Protein AF-A0A2I0J2J7-F1 (afdb_monomer_lite)

Radius of gyration: 26.0 Å; chains: 1; bounding box: 84×27×56 Å

Foldseek 3Di:
DVVVVVVVVVCVCCVPVVVVVVVVVVVVVVVVVVVVVVCVVPDVVVVVLQVVFPDRDDDDDPVQVCVQQVNVDPVQWPDADPFATKGWGNVPDPVPPDTDIDGDGDPPDPVSVVVVSVVVNVVRVDDDPPDD

Structure (mmCIF, N/CA/C/O backbone):
data_AF-A0A2I0J2J7-F1
#
_entry.id   AF-A0A2I0J2J7-F1
#
loop_
_atom_site.group_PDB
_atom_site.id
_atom_site.type_symbol
_atom_site.label_atom_id
_atom_site.label_alt_id
_atom_site.label_comp_id
_atom_site.label_asym_id
_atom_site.label_entity_id
_atom_site.label_seq_id
_atom_site.pdbx_PDB_ins_code
_atom_site.Cartn_x
_atom_site.Cartn_y
_atom_site.Cartn_z
_atom_site.occupancy
_atom_site.B_iso_or_equiv
_atom_site.auth_seq_id
_atom_site.auth_comp_id
_atom_site.auth_asym_id
_atom_site.auth_atom_id
_atom_site.pdbx_PDB_model_num
ATOM 1 N N . ASN A 1 1 ? 58.675 -9.394 -36.237 1.00 53.75 1 ASN A N 1
ATOM 2 C CA . ASN A 1 1 ? 58.170 -8.120 -35.677 1.00 53.75 1 ASN A CA 1
ATOM 3 C C . ASN A 1 1 ? 56.718 -7.842 -36.035 1.00 53.75 1 ASN A C 1
ATOM 5 O O . ASN A 1 1 ? 55.973 -7.565 -35.113 1.00 53.75 1 ASN A O 1
ATOM 9 N N . LEU A 1 2 ? 56.266 -8.104 -37.269 1.00 58.88 2 LEU A N 1
ATOM 10 C CA . LEU A 1 2 ? 54.855 -7.966 -37.684 1.00 58.88 2 LEU A CA 1
ATOM 11 C C . LEU A 1 2 ? 53.786 -8.711 -36.855 1.00 58.88 2 LEU A C 1
ATOM 13 O O . LEU A 1 2 ? 52.615 -8.481 -37.077 1.00 58.88 2 LEU A O 1
ATOM 17 N N . THR A 1 3 ? 54.121 -9.645 -35.961 1.00 65.31 3 THR A N 1
ATOM 18 C CA . THR A 1 3 ? 53.134 -10.385 -35.145 1.00 65.31 3 THR A CA 1
ATOM 19 C C . THR A 1 3 ? 53.029 -9.890 -33.703 1.00 65.31 3 THR A C 1
ATOM 21 O O . THR A 1 3 ? 52.068 -10.241 -33.019 1.00 65.31 3 THR A O 1
ATOM 24 N N . LYS A 1 4 ? 53.989 -9.089 -33.219 1.00 67.75 4 LYS A N 1
ATOM 25 C CA . LYS A 1 4 ? 53.948 -8.511 -31.863 1.00 67.75 4 LYS A CA 1
ATOM 26 C C . LYS A 1 4 ? 53.087 -7.247 -31.824 1.00 67.75 4 LYS A C 1
ATOM 28 O O . LYS A 1 4 ? 52.286 -7.100 -30.905 1.00 67.75 4 LYS A O 1
ATOM 33 N N . ASP A 1 5 ? 53.174 -6.416 -32.858 1.00 72.62 5 ASP A N 1
ATOM 34 C CA . ASP A 1 5 ? 52.482 -5.123 -32.917 1.00 72.62 5 ASP A CA 1
ATOM 35 C C . ASP A 1 5 ? 50.951 -5.296 -33.039 1.00 72.62 5 ASP A C 1
ATOM 37 O O . ASP A 1 5 ? 50.175 -4.600 -32.386 1.00 72.62 5 ASP A O 1
ATOM 41 N N . ASN A 1 6 ? 50.501 -6.332 -33.755 1.00 71.56 6 ASN A N 1
ATOM 42 C CA . ASN A 1 6 ? 49.078 -6.661 -33.939 1.00 71.56 6 ASN A CA 1
ATOM 43 C C . ASN A 1 6 ? 48.450 -7.172 -32.637 1.00 71.56 6 ASN A C 1
ATOM 45 O O . ASN A 1 6 ? 47.299 -6.871 -32.327 1.00 71.56 6 ASN A O 1
ATOM 49 N N . LYS A 1 7 ? 49.214 -7.955 -31.861 1.00 76.38 7 LYS A N 1
ATOM 50 C CA . LYS A 1 7 ? 48.772 -8.456 -30.554 1.00 76.38 7 LYS A CA 1
ATOM 51 C C . LYS A 1 7 ? 48.609 -7.311 -29.561 1.00 76.38 7 LYS A C 1
ATOM 53 O O . LYS A 1 7 ? 47.650 -7.320 -28.797 1.00 76.38 7 LYS A O 1
ATOM 58 N N . LEU A 1 8 ? 49.493 -6.312 -29.611 1.00 77.44 8 LEU A N 1
ATOM 59 C CA . LEU A 1 8 ? 49.404 -5.126 -28.763 1.00 77.44 8 LEU A CA 1
ATOM 60 C C . LEU A 1 8 ? 48.139 -4.304 -29.068 1.00 77.44 8 LEU A C 1
ATOM 62 O O . LEU A 1 8 ? 47.415 -3.927 -28.149 1.00 77.44 8 LEU A O 1
ATOM 66 N N . GLY A 1 9 ? 47.823 -4.105 -30.353 1.00 77.94 9 GLY A N 1
ATOM 67 C CA . GLY A 1 9 ? 46.599 -3.421 -30.784 1.00 77.94 9 GLY A CA 1
ATOM 68 C C . GLY A 1 9 ? 45.315 -4.130 -30.336 1.00 77.94 9 GLY A C 1
ATOM 69 O O . GLY A 1 9 ? 44.390 -3.481 -29.852 1.00 77.94 9 GLY A O 1
ATOM 70 N N . ILE A 1 10 ? 45.276 -5.465 -30.413 1.00 80.00 10 ILE A N 1
ATOM 71 C CA . ILE A 1 10 ? 44.129 -6.268 -29.954 1.00 80.00 10 ILE A CA 1
ATOM 72 C C . ILE A 1 10 ? 43.949 -6.169 -28.431 1.00 80.00 10 ILE A C 1
ATOM 74 O O . ILE A 1 10 ? 42.821 -6.041 -27.958 1.00 80.00 10 ILE A O 1
ATOM 78 N N . ILE A 1 11 ? 45.039 -6.184 -27.655 1.00 78.81 11 ILE A N 1
ATOM 79 C CA . ILE A 1 11 ? 44.981 -6.067 -26.188 1.00 78.81 11 ILE A CA 1
ATOM 80 C C . ILE A 1 11 ? 44.443 -4.692 -25.769 1.00 78.81 11 ILE A C 1
ATOM 82 O O . ILE A 1 11 ? 43.577 -4.617 -24.899 1.00 78.81 11 ILE A O 1
ATOM 86 N N . LEU A 1 12 ? 44.900 -3.613 -26.412 1.00 77.25 12 LEU A N 1
ATOM 87 C CA . LEU A 1 12 ? 44.416 -2.256 -26.132 1.00 77.25 12 LEU A CA 1
ATOM 88 C C . LEU A 1 12 ? 42.944 -2.077 -26.538 1.00 77.25 12 LEU A C 1
ATOM 90 O O . LEU A 1 12 ? 42.165 -1.488 -25.787 1.00 77.25 12 LEU A O 1
ATOM 94 N N . ALA A 1 13 ? 42.542 -2.637 -27.683 1.00 75.81 13 ALA A N 1
ATOM 95 C CA . ALA A 1 13 ? 41.162 -2.585 -28.157 1.00 75.81 13 ALA A CA 1
ATOM 96 C C . ALA A 1 13 ? 40.197 -3.349 -27.232 1.00 75.81 13 ALA A C 1
ATOM 98 O O . ALA A 1 13 ? 39.128 -2.838 -26.900 1.00 75.81 13 ALA A O 1
ATOM 99 N N . LEU A 1 14 ? 40.584 -4.541 -26.762 1.00 77.81 14 LEU A N 1
ATOM 100 C CA . LEU A 1 14 ? 39.790 -5.313 -25.801 1.00 77.81 14 LEU A CA 1
ATOM 101 C C . LEU A 1 14 ? 39.758 -4.645 -24.421 1.00 77.81 14 LEU A C 1
ATOM 103 O O . LEU A 1 14 ? 38.706 -4.621 -23.787 1.00 77.81 14 LEU A O 1
ATOM 107 N N . GLY A 1 15 ? 40.876 -4.064 -23.979 1.00 81.06 15 GLY A N 1
ATOM 108 C CA . GLY A 1 15 ? 40.999 -3.431 -22.666 1.00 81.06 15 GLY A CA 1
ATOM 109 C C . GLY A 1 15 ? 40.111 -2.200 -22.478 1.00 81.06 15 GLY A C 1
ATOM 110 O O . GLY A 1 15 ? 39.634 -1.976 -21.372 1.00 81.06 15 GLY A O 1
ATOM 111 N N . ILE A 1 16 ? 39.852 -1.429 -23.539 1.00 84.19 16 ILE A N 1
ATOM 112 C CA . ILE A 1 16 ? 39.023 -0.210 -23.475 1.00 84.19 16 ILE A CA 1
ATOM 113 C C . ILE A 1 16 ? 37.603 -0.472 -23.996 1.00 84.19 16 ILE A C 1
ATOM 115 O O . ILE A 1 16 ? 36.629 0.026 -23.428 1.00 84.19 16 ILE A O 1
ATOM 119 N N . GLY A 1 17 ? 37.464 -1.286 -25.046 1.00 84.44 17 GLY A N 1
ATOM 120 C CA . GLY A 1 17 ? 36.176 -1.548 -25.689 1.00 84.44 17 GLY A CA 1
ATOM 121 C C . GLY A 1 17 ? 35.186 -2.290 -24.789 1.00 84.44 17 GLY A C 1
ATOM 122 O O . GLY A 1 17 ? 34.020 -1.904 -24.714 1.00 84.44 17 GLY A O 1
ATOM 123 N N . LEU A 1 18 ? 35.645 -3.311 -24.057 1.00 87.12 18 LEU A N 1
ATOM 124 C CA . LEU A 1 18 ? 34.802 -4.078 -23.130 1.00 87.12 18 LEU A CA 1
ATOM 125 C C . LEU A 1 18 ? 34.241 -3.235 -21.971 1.00 87.12 18 LEU A C 1
ATOM 127 O O . LEU A 1 18 ? 33.021 -3.242 -21.789 1.00 87.12 18 LEU A O 1
ATOM 131 N N . PRO A 1 19 ? 35.052 -2.489 -21.194 1.00 88.31 19 PRO A N 1
ATOM 132 C CA . PRO A 1 19 ? 34.513 -1.684 -20.101 1.00 88.31 19 PRO A CA 1
ATOM 133 C C . PRO A 1 19 ? 33.610 -0.550 -20.597 1.00 88.31 19 PRO A C 1
ATOM 135 O O . PRO A 1 19 ? 32.575 -0.305 -19.980 1.00 88.31 19 PRO A O 1
ATOM 138 N N . ALA A 1 20 ? 33.924 0.091 -21.730 1.00 91.38 20 ALA A N 1
ATOM 139 C CA . ALA A 1 20 ? 33.051 1.114 -22.307 1.00 91.38 20 ALA A CA 1
ATOM 140 C C . ALA A 1 20 ? 31.673 0.540 -22.687 1.00 91.38 20 ALA A C 1
ATOM 142 O O . ALA A 1 20 ? 30.641 1.126 -22.352 1.00 91.38 20 ALA A O 1
ATOM 143 N N . ALA A 1 21 ? 31.642 -0.642 -23.313 1.00 91.69 21 ALA A N 1
ATOM 144 C CA . ALA A 1 21 ? 30.395 -1.322 -23.655 1.00 91.69 21 ALA A CA 1
ATOM 145 C C . ALA A 1 21 ? 29.574 -1.697 -22.408 1.00 91.69 21 ALA A C 1
ATOM 147 O O . ALA A 1 21 ? 28.360 -1.492 -22.388 1.00 91.69 21 ALA A O 1
ATOM 148 N N . LEU A 1 22 ? 30.220 -2.182 -21.341 1.00 94.25 22 LEU A N 1
ATOM 149 C CA . LEU A 1 22 ? 29.543 -2.517 -20.082 1.00 94.25 22 LEU A CA 1
ATOM 150 C C . LEU A 1 22 ? 28.939 -1.290 -19.393 1.00 94.25 22 LEU A C 1
ATOM 152 O O . LEU A 1 22 ? 27.829 -1.378 -18.869 1.00 94.25 22 LEU A O 1
ATOM 156 N N . VAL A 1 23 ? 29.621 -0.141 -19.422 1.00 96.19 23 VAL A N 1
ATOM 157 C CA . VAL A 1 23 ? 29.085 1.114 -18.870 1.00 96.19 23 VAL A CA 1
ATOM 158 C C . VAL A 1 23 ? 27.855 1.567 -19.653 1.00 96.19 23 VAL A C 1
ATOM 160 O O . VAL A 1 23 ? 26.837 1.893 -19.044 1.00 96.19 23 VAL A O 1
ATOM 163 N N . ILE A 1 24 ? 27.901 1.528 -20.988 1.00 95.69 24 ILE A N 1
ATOM 164 C CA . ILE A 1 24 ? 26.759 1.903 -21.836 1.00 95.69 24 ILE A CA 1
ATOM 165 C C . ILE A 1 24 ? 25.561 0.985 -21.570 1.00 95.69 24 ILE A C 1
ATOM 167 O O . ILE A 1 24 ? 24.445 1.470 -21.381 1.00 95.69 24 ILE A O 1
ATOM 171 N N . LEU A 1 25 ? 25.784 -0.330 -21.488 1.00 95.88 25 LEU A N 1
ATOM 172 C CA . LEU A 1 25 ? 24.731 -1.292 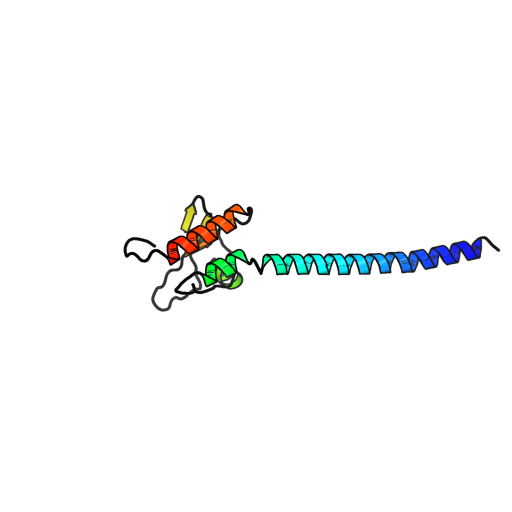-21.155 1.00 95.88 25 LEU A CA 1
ATOM 173 C C . LEU A 1 25 ? 24.185 -1.073 -19.742 1.00 95.88 25 LEU A C 1
ATOM 175 O O . LEU A 1 25 ? 22.973 -1.113 -19.546 1.00 95.88 25 LEU A O 1
ATOM 179 N N . GLY A 1 26 ? 25.049 -0.795 -18.765 1.00 95.12 26 GLY A N 1
ATOM 180 C CA . GLY A 1 26 ? 24.648 -0.493 -17.393 1.00 95.12 26 GLY A CA 1
ATOM 181 C C . GLY A 1 26 ? 23.759 0.748 -17.308 1.00 95.12 26 GLY A C 1
ATOM 182 O O . GLY A 1 26 ? 22.687 0.695 -16.706 1.00 95.12 26 GLY A O 1
ATOM 183 N N . VAL A 1 27 ? 24.156 1.842 -17.965 1.00 96.12 27 VAL A N 1
ATOM 184 C CA . VAL A 1 27 ? 23.381 3.092 -18.016 1.00 96.12 27 VAL A CA 1
ATOM 185 C C . VAL A 1 27 ? 22.073 2.898 -18.781 1.00 96.12 27 VAL A C 1
ATOM 187 O O . VAL A 1 27 ? 21.029 3.343 -18.309 1.00 96.12 27 VAL A O 1
ATOM 190 N N . GLY A 1 28 ? 22.092 2.186 -19.910 1.00 95.38 28 GLY A N 1
ATOM 191 C CA . GLY A 1 28 ? 20.887 1.857 -20.674 1.00 95.38 28 GLY A CA 1
ATOM 192 C C . GLY A 1 28 ? 19.896 1.021 -19.861 1.00 95.38 28 GLY A C 1
ATOM 193 O O . GLY A 1 28 ? 18.723 1.379 -19.750 1.00 95.38 28 GLY A O 1
ATOM 194 N N . CYS A 1 29 ? 20.370 -0.044 -19.210 1.00 94.69 29 CYS A N 1
ATOM 195 C CA . CYS A 1 29 ? 19.564 -0.866 -18.309 1.00 94.69 29 CYS A CA 1
ATOM 196 C C . CYS A 1 29 ? 19.016 -0.057 -17.130 1.00 94.69 29 CYS A C 1
ATOM 198 O O . CYS A 1 29 ? 17.845 -0.209 -16.782 1.00 94.69 29 CYS A O 1
ATOM 200 N N . TRP A 1 30 ? 19.823 0.824 -16.531 1.00 94.94 30 TRP A N 1
ATOM 201 C CA . TRP A 1 30 ? 19.376 1.687 -15.441 1.00 94.94 30 TRP A CA 1
ATOM 202 C C . TRP A 1 30 ? 18.315 2.689 -15.902 1.00 94.94 30 TRP A C 1
ATOM 204 O O . TRP A 1 30 ? 17.284 2.815 -15.243 1.00 94.94 30 TRP A O 1
ATOM 214 N N . GLY A 1 31 ? 18.508 3.324 -17.060 1.00 94.62 31 GLY A N 1
ATOM 215 C CA . GLY A 1 31 ? 17.547 4.238 -17.673 1.00 94.62 31 GLY A CA 1
ATOM 216 C C . GLY A 1 31 ? 16.219 3.552 -17.987 1.00 94.62 31 GLY A C 1
ATOM 217 O O . GLY A 1 31 ? 15.167 4.040 -17.581 1.00 94.62 31 GLY A O 1
ATOM 218 N N . VAL A 1 32 ? 16.250 2.368 -18.607 1.00 93.00 32 VAL A N 1
ATOM 219 C CA . VAL A 1 32 ? 15.042 1.566 -18.866 1.00 93.00 32 VAL A CA 1
ATOM 220 C C . VAL A 1 32 ? 14.384 1.129 -17.559 1.00 93.00 32 VAL A C 1
ATOM 222 O O . VAL A 1 32 ? 13.168 1.245 -17.422 1.00 93.00 32 VAL A O 1
ATOM 225 N N . ALA A 1 33 ? 15.146 0.664 -16.568 1.00 88.56 33 ALA A N 1
ATOM 226 C CA . ALA A 1 33 ? 14.597 0.281 -15.270 1.00 88.56 33 ALA A CA 1
ATOM 227 C C . ALA A 1 33 ? 13.947 1.475 -14.554 1.00 88.56 33 ALA A C 1
ATOM 229 O O . ALA A 1 33 ? 12.863 1.337 -13.987 1.00 88.56 33 ALA A O 1
ATOM 230 N N . MET A 1 34 ? 14.570 2.653 -14.608 1.00 87.38 34 MET A N 1
ATOM 231 C CA . MET A 1 34 ? 14.047 3.886 -14.027 1.00 87.38 34 MET A CA 1
ATOM 232 C C . MET A 1 34 ? 12.799 4.367 -14.771 1.00 87.38 34 MET A C 1
ATOM 234 O O . MET A 1 34 ? 11.814 4.725 -14.129 1.00 87.38 34 MET A O 1
ATOM 238 N N . HIS A 1 35 ? 12.787 4.288 -16.101 1.00 80.31 35 HIS A N 1
ATOM 239 C CA . HIS A 1 35 ? 11.621 4.620 -16.912 1.00 80.31 35 HIS A CA 1
ATOM 240 C C . HIS A 1 35 ? 10.457 3.661 -16.633 1.00 80.31 35 HIS A C 1
ATOM 242 O O . HIS A 1 35 ? 9.336 4.094 -16.384 1.00 80.31 35 HIS A O 1
ATOM 248 N N . ARG A 1 36 ? 10.715 2.347 -16.567 1.00 79.19 36 ARG A N 1
ATOM 249 C CA . ARG A 1 36 ? 9.701 1.345 -16.193 1.00 79.19 36 ARG A CA 1
ATOM 250 C C . ARG A 1 36 ? 9.152 1.583 -14.785 1.00 79.19 36 ARG A C 1
ATOM 252 O O . ARG A 1 36 ? 7.956 1.406 -14.569 1.00 79.19 36 ARG A O 1
ATOM 259 N N . ARG A 1 37 ? 9.995 2.019 -13.841 1.00 71.25 37 ARG A N 1
ATOM 260 C CA . ARG A 1 37 ? 9.564 2.412 -12.487 1.00 71.25 37 ARG A CA 1
ATOM 261 C C . ARG A 1 37 ? 8.664 3.650 -12.500 1.00 71.25 37 ARG A C 1
ATOM 263 O O . ARG A 1 37 ? 7.698 3.675 -11.747 1.00 71.25 37 ARG A O 1
ATOM 270 N N . GLN A 1 38 ? 8.947 4.638 -13.349 1.00 62.34 38 GLN A N 1
ATOM 271 C CA . GLN A 1 38 ? 8.125 5.849 -13.472 1.00 62.34 38 GLN A CA 1
ATOM 272 C C . GLN A 1 38 ? 6.778 5.579 -14.158 1.00 62.34 38 GLN A C 1
ATOM 274 O O . GLN A 1 38 ? 5.748 6.048 -13.683 1.00 62.34 38 GLN A O 1
ATOM 279 N N . VAL A 1 39 ? 6.749 4.769 -15.221 1.00 62.81 39 VAL A N 1
ATOM 280 C CA . VAL A 1 39 ? 5.499 4.401 -15.914 1.00 62.81 39 VAL A CA 1
ATOM 281 C C . VAL A 1 39 ? 4.562 3.601 -15.005 1.00 62.81 39 VAL A C 1
ATOM 283 O O . VAL A 1 39 ? 3.355 3.802 -15.042 1.00 62.81 39 VAL A O 1
ATOM 286 N N . ALA A 1 40 ? 5.097 2.748 -14.126 1.00 61.69 40 ALA A N 1
ATOM 287 C CA . ALA A 1 40 ? 4.279 2.034 -13.145 1.00 61.69 40 ALA A CA 1
ATOM 288 C C . ALA A 1 40 ? 3.609 2.959 -12.108 1.00 61.69 40 ALA A C 1
ATOM 290 O O . ALA A 1 40 ? 2.604 2.564 -11.518 1.00 61.69 40 ALA A O 1
ATOM 291 N N . ALA A 1 41 ? 4.159 4.157 -11.877 1.00 61.31 41 ALA A N 1
ATOM 292 C CA . ALA A 1 41 ? 3.603 5.148 -10.958 1.00 61.31 41 ALA A CA 1
ATOM 293 C C . ALA A 1 41 ? 2.545 6.052 -11.6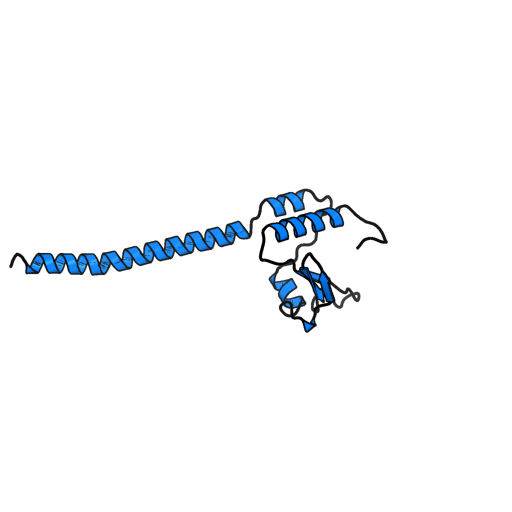21 1.00 61.31 41 ALA A C 1
ATOM 295 O O . ALA A 1 41 ? 1.637 6.516 -10.941 1.00 61.31 41 ALA A O 1
ATOM 296 N N . ASN A 1 42 ? 2.634 6.263 -12.937 1.00 61.94 42 ASN A N 1
ATOM 297 C CA . ASN A 1 42 ? 1.727 7.109 -13.717 1.00 61.94 42 ASN A CA 1
ATOM 298 C C . ASN A 1 42 ? 0.724 6.259 -14.512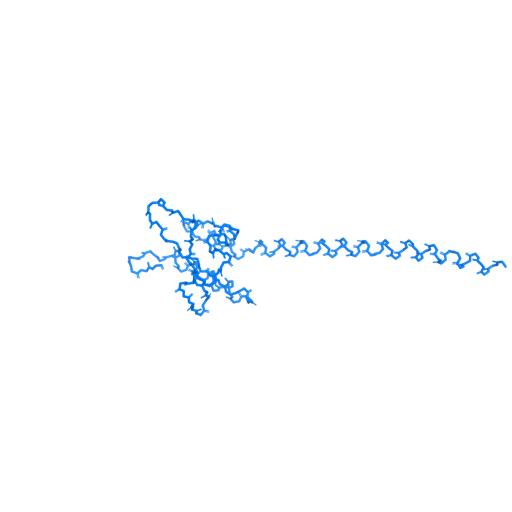 1.00 61.94 42 ASN A C 1
ATOM 300 O O . ASN A 1 42 ? 0.743 6.255 -15.741 1.00 61.94 42 ASN A O 1
ATOM 304 N N . ASP A 1 43 ? -0.130 5.507 -13.816 1.00 71.31 43 ASP A N 1
ATOM 305 C CA . ASP A 1 43 ? -1.168 4.697 -14.460 1.00 71.31 43 ASP A CA 1
ATOM 306 C C . ASP A 1 43 ? -2.342 5.598 -14.915 1.00 71.31 43 ASP A C 1
ATOM 308 O O . ASP A 1 43 ? -3.065 6.138 -14.067 1.00 71.31 43 ASP A O 1
ATOM 312 N N . PRO A 1 44 ? -2.553 5.799 -16.233 1.00 72.50 44 PRO A N 1
ATOM 313 C CA . PRO A 1 44 ? -3.571 6.717 -16.743 1.00 72.50 44 PRO A CA 1
ATOM 314 C C . PRO A 1 44 ? -4.997 6.291 -16.369 1.00 72.50 44 PRO A C 1
ATOM 316 O O . PRO A 1 44 ? -5.876 7.149 -16.283 1.00 72.50 44 PRO A O 1
ATOM 319 N N . ASN A 1 45 ? -5.227 5.002 -16.089 1.00 75.94 45 ASN A N 1
ATOM 320 C CA . ASN A 1 45 ? -6.534 4.499 -15.666 1.00 75.94 45 ASN A CA 1
ATOM 321 C C . ASN A 1 45 ? -6.909 4.999 -14.266 1.00 75.94 45 ASN A C 1
ATOM 323 O O . ASN A 1 45 ? -8.060 5.363 -14.033 1.00 75.94 45 ASN A O 1
ATOM 327 N N . ILE A 1 46 ? -5.936 5.086 -13.349 1.00 76.06 46 ILE A N 1
ATOM 328 C CA . ILE A 1 46 ? -6.174 5.618 -11.999 1.00 76.06 46 ILE A CA 1
ATOM 329 C C . ILE A 1 46 ? -6.461 7.117 -12.069 1.00 76.06 46 ILE A C 1
ATOM 331 O O . ILE A 1 46 ? -7.433 7.587 -11.483 1.00 76.06 46 ILE A O 1
ATOM 335 N N . LEU A 1 47 ? -5.675 7.864 -12.849 1.00 75.88 47 LEU A N 1
ATOM 336 C CA . LEU A 1 47 ? -5.899 9.298 -13.038 1.00 75.88 47 LEU A CA 1
ATOM 337 C C . LEU A 1 47 ? -7.256 9.592 -13.701 1.00 75.88 47 LEU A C 1
ATOM 339 O O . LEU A 1 47 ? -7.935 10.546 -13.323 1.00 75.88 47 LEU A O 1
ATOM 343 N N . GLY A 1 48 ? -7.658 8.777 -14.681 1.00 77.12 48 GLY A N 1
ATOM 344 C CA . GLY A 1 48 ? -8.967 8.870 -15.326 1.00 77.12 48 GLY A CA 1
ATOM 345 C C . GLY A 1 48 ? -10.119 8.604 -14.354 1.00 77.12 48 GLY A C 1
ATOM 346 O O . GLY A 1 48 ? -11.073 9.380 -14.318 1.00 77.12 48 GLY A O 1
ATOM 347 N N . ALA A 1 49 ? -10.002 7.564 -13.521 1.00 77.00 49 ALA A N 1
ATOM 348 C CA . ALA A 1 49 ? -10.996 7.250 -12.498 1.00 77.00 49 ALA A CA 1
ATOM 349 C C . ALA A 1 49 ? -11.139 8.390 -11.476 1.00 77.00 49 ALA A C 1
ATOM 351 O O . ALA A 1 49 ? -12.254 8.850 -11.237 1.00 77.00 49 ALA A O 1
ATOM 352 N N . LEU A 1 50 ? -10.024 8.921 -10.960 1.00 77.06 50 LEU A N 1
ATOM 353 C CA . LEU A 1 50 ? -10.029 10.026 -9.994 1.00 77.06 50 LEU A CA 1
ATOM 354 C C . LEU A 1 50 ? -10.674 11.302 -10.552 1.00 77.06 50 LEU A C 1
ATOM 356 O O . LEU A 1 50 ? -11.447 11.952 -9.855 1.00 77.06 50 LEU A O 1
ATOM 360 N N . LYS A 1 51 ? -10.420 11.639 -11.823 1.00 78.25 51 LYS A N 1
ATOM 361 C CA . LYS A 1 51 ? -11.041 12.799 -12.490 1.00 78.25 51 LYS A CA 1
ATOM 362 C C . LYS A 1 51 ? -12.541 12.637 -12.744 1.00 78.25 51 LYS A C 1
ATOM 364 O O . LYS A 1 51 ? -13.216 13.630 -12.995 1.00 78.25 51 LYS A O 1
ATOM 369 N N . SER A 1 52 ? -13.059 11.410 -12.718 1.00 78.06 52 SER A N 1
ATOM 370 C CA . SER A 1 52 ? -14.484 11.132 -12.934 1.00 78.06 52 SER A CA 1
ATOM 371 C C . SER A 1 52 ? -15.344 11.317 -11.678 1.00 78.06 52 SER A C 1
ATOM 373 O O . SER A 1 52 ? -16.571 11.227 -11.750 1.00 78.06 52 SER A O 1
ATOM 375 N N . PHE A 1 53 ? -14.717 11.548 -10.522 1.00 79.12 53 PHE A N 1
ATOM 376 C CA . PHE A 1 53 ? -15.397 11.653 -9.241 1.00 79.12 53 PHE A CA 1
ATOM 377 C C . PHE A 1 53 ? -15.838 13.096 -8.943 1.00 79.12 53 PHE A C 1
ATOM 379 O O . PHE A 1 53 ? -15.037 14.014 -9.103 1.00 79.12 53 PHE A O 1
ATOM 386 N N . PRO A 1 54 ? -17.095 13.320 -8.503 1.00 72.06 54 PRO A N 1
ATOM 387 C CA . PRO A 1 54 ? -17.585 14.659 -8.158 1.00 72.06 54 PRO A CA 1
ATOM 388 C C . PRO A 1 54 ? -16.903 15.248 -6.912 1.00 72.06 54 PRO A C 1
ATOM 390 O O . PRO A 1 54 ? -16.777 16.463 -6.808 1.00 72.06 54 PRO A O 1
ATOM 393 N N . GLU A 1 55 ? -16.439 14.395 -5.995 1.00 77.69 55 GLU A N 1
ATOM 394 C CA . GLU A 1 55 ? -15.578 14.739 -4.860 1.00 77.69 55 GLU A CA 1
ATOM 395 C C . GLU A 1 55 ? -14.289 13.923 -4.988 1.00 77.69 55 GLU A C 1
ATOM 397 O O . GLU A 1 55 ? -14.343 12.700 -5.119 1.00 77.69 55 GLU A O 1
ATOM 402 N N . THR A 1 56 ? -13.130 14.583 -4.987 1.00 77.38 56 THR A N 1
ATOM 403 C CA . THR A 1 56 ? -11.845 13.887 -5.107 1.00 77.38 56 THR A CA 1
ATOM 404 C C . THR A 1 56 ? -11.500 13.224 -3.770 1.00 77.38 56 THR A C 1
ATOM 406 O O . THR A 1 56 ? -11.392 13.932 -2.763 1.00 77.38 56 THR A O 1
ATOM 409 N N . PRO A 1 57 ? -11.302 11.893 -3.718 1.00 82.44 57 PRO A N 1
ATOM 410 C CA . PRO A 1 57 ? -10.902 11.218 -2.490 1.00 82.44 57 PRO A CA 1
ATOM 411 C C . PRO A 1 57 ? -9.582 11.773 -1.946 1.00 82.44 57 PRO A C 1
ATOM 413 O O . PRO A 1 57 ? -8.692 12.156 -2.707 1.00 82.44 57 PRO A O 1
ATOM 416 N N . ARG A 1 58 ? -9.424 11.772 -0.618 1.00 84.81 58 ARG A N 1
ATOM 417 C CA . ARG A 1 58 ? -8.144 12.123 0.006 1.00 84.81 58 ARG A CA 1
ATOM 418 C C . ARG A 1 58 ? -7.089 11.078 -0.355 1.00 84.81 58 ARG A C 1
ATOM 420 O O . ARG A 1 58 ? -7.263 9.892 -0.086 1.00 84.81 58 ARG A O 1
ATOM 427 N N . GLU A 1 59 ? -5.971 11.539 -0.900 1.00 85.31 59 GLU A N 1
ATOM 428 C CA . GLU A 1 59 ? -4.832 10.684 -1.221 1.00 85.31 59 GLU A CA 1
ATOM 429 C C . GLU A 1 59 ? -3.908 10.505 -0.008 1.00 85.31 59 GLU A C 1
ATOM 431 O O . GLU A 1 59 ? -3.615 11.456 0.721 1.00 85.31 59 GLU A O 1
ATOM 436 N N . PHE A 1 60 ? -3.424 9.277 0.188 1.00 87.44 60 PHE A N 1
ATOM 437 C CA . PHE A 1 60 ? -2.452 8.921 1.222 1.00 87.44 60 PHE A CA 1
ATOM 438 C C . PHE A 1 60 ? -1.210 8.317 0.582 1.00 87.44 60 PHE A C 1
ATOM 440 O O . PHE A 1 60 ? -1.294 7.488 -0.329 1.00 87.44 60 PHE A O 1
ATOM 447 N N . SER A 1 61 ? -0.032 8.686 1.084 1.00 89.94 61 SER A N 1
ATOM 448 C CA . SER A 1 61 ? 1.202 8.102 0.563 1.00 89.94 61 SER A CA 1
ATOM 449 C C . SER A 1 61 ? 1.356 6.653 1.035 1.00 89.94 61 SER A C 1
ATOM 451 O O . SER A 1 61 ? 1.068 6.316 2.184 1.00 89.94 61 SER A O 1
ATOM 453 N N . PHE A 1 62 ? 1.916 5.778 0.194 1.00 90.06 62 PHE A N 1
ATOM 454 C CA . PHE A 1 62 ? 2.202 4.400 0.616 1.00 90.06 62 PHE A CA 1
ATOM 455 C C . PHE A 1 62 ? 3.102 4.349 1.862 1.00 90.06 62 PHE A C 1
ATOM 457 O O . PHE A 1 62 ? 2.951 3.465 2.701 1.00 90.06 62 PHE A O 1
ATOM 464 N N . LYS A 1 63 ? 4.038 5.299 2.001 1.00 91.56 63 LYS A N 1
ATOM 465 C CA . LYS A 1 63 ? 4.938 5.391 3.159 1.00 91.56 63 LYS A CA 1
ATOM 466 C C . LYS A 1 63 ? 4.168 5.673 4.451 1.00 91.56 63 LYS A C 1
ATOM 468 O O . LYS A 1 63 ? 4.498 5.086 5.475 1.00 91.56 63 LYS A O 1
ATOM 473 N N . GLU A 1 64 ? 3.168 6.543 4.393 1.00 90.62 64 GLU A N 1
ATOM 474 C CA . GLU A 1 64 ? 2.290 6.873 5.516 1.00 90.62 64 GLU A CA 1
ATOM 475 C C . GLU A 1 64 ? 1.451 5.665 5.932 1.00 90.62 64 GLU A C 1
ATOM 477 O O . GLU A 1 64 ? 1.560 5.241 7.078 1.00 90.62 64 GLU A O 1
ATOM 482 N N . LEU A 1 65 ? 0.751 5.022 4.990 1.00 92.44 65 LEU A N 1
ATOM 483 C CA . LEU A 1 65 ? -0.044 3.815 5.262 1.00 92.44 65 LEU A CA 1
ATOM 484 C C . LEU A 1 65 ? 0.818 2.664 5.801 1.00 92.44 65 LEU A C 1
ATOM 486 O O . LEU A 1 65 ? 0.437 1.954 6.732 1.00 92.44 65 LEU A O 1
ATOM 490 N N . LYS A 1 66 ? 2.022 2.487 5.241 1.00 93.00 66 LYS A N 1
ATOM 491 C CA . LYS A 1 66 ? 2.996 1.498 5.716 1.00 93.00 66 LYS A CA 1
ATOM 492 C C . LYS A 1 66 ? 3.417 1.799 7.153 1.00 93.00 66 LYS A C 1
ATOM 494 O O . LYS A 1 66 ? 3.524 0.881 7.954 1.00 93.00 66 LYS A O 1
ATOM 499 N N . LYS A 1 67 ? 3.656 3.067 7.488 1.00 92.81 67 LYS A N 1
ATOM 500 C CA . LYS A 1 67 ? 4.005 3.472 8.852 1.00 92.81 67 LYS A CA 1
ATOM 501 C C . LYS A 1 67 ? 2.827 3.227 9.805 1.00 92.81 67 LYS A C 1
ATOM 503 O O . LYS A 1 67 ? 3.033 2.632 10.857 1.00 92.81 67 LYS A O 1
ATOM 508 N N . GLY A 1 68 ? 1.616 3.628 9.411 1.00 91.50 68 GLY A N 1
ATOM 509 C CA . GLY A 1 68 ? 0.382 3.489 10.190 1.00 91.50 68 GLY A CA 1
ATOM 510 C C . GLY A 1 68 ? 0.045 2.049 10.559 1.00 91.50 68 GLY A C 1
ATOM 511 O O . GLY A 1 68 ? -0.338 1.759 11.687 1.00 91.50 68 GLY A O 1
ATOM 512 N N . THR A 1 69 ? 0.292 1.120 9.641 1.00 94.19 69 THR A N 1
ATOM 513 C CA . THR A 1 69 ? 0.001 -0.316 9.804 1.00 94.19 69 THR A CA 1
ATOM 514 C C . THR A 1 69 ? 1.174 -1.134 10.358 1.00 94.19 69 THR A C 1
ATOM 516 O O . THR A 1 69 ? 1.162 -2.361 10.273 1.00 94.19 69 THR A O 1
ATOM 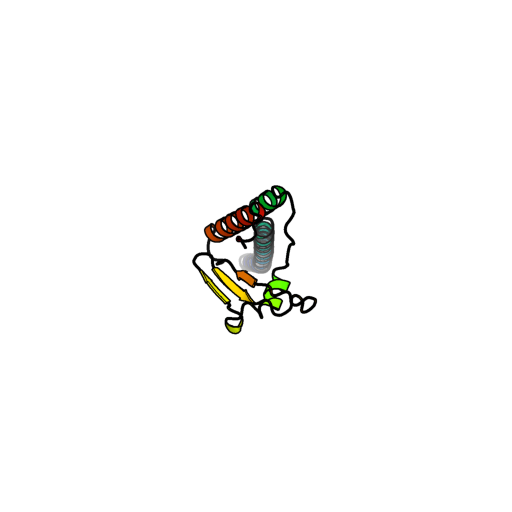519 N N . ASN A 1 70 ? 2.227 -0.485 10.871 1.00 94.31 70 ASN A N 1
ATOM 520 C CA . ASN A 1 70 ? 3.473 -1.137 11.292 1.00 94.31 70 ASN A CA 1
ATOM 521 C C . ASN A 1 70 ? 4.064 -2.071 10.214 1.00 94.31 70 ASN A C 1
ATOM 523 O O . ASN A 1 70 ? 4.389 -3.224 10.458 1.00 94.31 70 ASN A O 1
ATOM 527 N N . ASN A 1 71 ? 4.203 -1.575 8.988 1.00 94.62 71 ASN A N 1
ATOM 528 C CA . ASN A 1 71 ? 4.607 -2.339 7.806 1.00 94.62 71 ASN A CA 1
ATOM 529 C C . ASN A 1 71 ? 3.618 -3.435 7.373 1.00 94.62 71 ASN A C 1
ATOM 531 O O . ASN A 1 71 ? 4.047 -4.406 6.750 1.00 94.62 71 ASN A O 1
ATOM 535 N N . PHE A 1 72 ? 2.315 -3.242 7.607 1.00 94.69 72 PHE A N 1
ATOM 536 C CA . PHE A 1 72 ? 1.275 -4.254 7.381 1.00 94.69 72 PHE A CA 1
ATOM 537 C C . PHE A 1 72 ? 1.522 -5.524 8.212 1.00 94.69 72 PHE A C 1
ATOM 539 O O . PHE A 1 72 ? 1.443 -6.635 7.691 1.00 94.69 72 PHE A O 1
ATOM 546 N N . ASP A 1 73 ? 1.875 -5.336 9.487 1.00 94.88 73 ASP A N 1
ATOM 547 C CA . ASP A 1 73 ? 2.090 -6.417 10.455 1.00 94.88 73 ASP A CA 1
ATOM 548 C C . ASP A 1 73 ? 0.768 -7.146 10.729 1.00 94.88 73 ASP A C 1
ATOM 550 O O . ASP A 1 73 ? -0.271 -6.513 10.938 1.00 94.88 73 ASP A O 1
ATOM 554 N N . ASP A 1 74 ? 0.806 -8.477 10.772 1.00 95.38 74 ASP A N 1
ATOM 555 C CA . ASP A 1 74 ? -0.363 -9.307 11.068 1.00 95.38 74 ASP A CA 1
ATOM 556 C C . ASP A 1 74 ? -0.960 -9.021 12.453 1.00 95.38 74 ASP A C 1
ATOM 558 O O . ASP A 1 74 ? -2.154 -9.221 12.658 1.00 95.38 74 ASP A O 1
ATOM 562 N N . LYS A 1 75 ? -0.190 -8.450 13.389 1.00 95.19 75 LYS A N 1
ATOM 563 C CA . LYS A 1 75 ? -0.714 -7.946 14.670 1.00 95.19 75 LYS A CA 1
ATOM 564 C C . LYS A 1 75 ? -1.757 -6.840 14.510 1.00 95.19 75 LYS A C 1
ATOM 566 O O . LYS A 1 75 ? -2.548 -6.630 15.422 1.00 95.19 75 LYS A O 1
ATOM 571 N N . GLN A 1 76 ? -1.730 -6.106 13.397 1.00 93.75 76 GLN A N 1
ATOM 572 C CA . GLN A 1 76 ? -2.708 -5.063 13.079 1.00 93.75 76 GLN A CA 1
ATOM 573 C C . GLN A 1 76 ? -3.804 -5.564 12.134 1.00 93.75 76 GLN A C 1
ATOM 575 O O . GLN A 1 76 ? -4.630 -4.771 11.694 1.00 93.75 76 GLN A O 1
ATOM 580 N N . ARG A 1 77 ? -3.830 -6.852 11.780 1.00 95.62 77 ARG A N 1
ATOM 581 C CA . ARG A 1 77 ? -4.823 -7.405 10.860 1.00 95.62 77 ARG A CA 1
ATOM 582 C C . ARG A 1 77 ? -6.211 -7.406 11.501 1.00 95.62 77 ARG A C 1
ATOM 584 O O . ARG A 1 77 ? -6.417 -7.956 12.575 1.00 95.62 77 ARG A O 1
ATOM 591 N N . LEU A 1 78 ? -7.169 -6.821 10.792 1.00 95.19 78 LEU A N 1
ATOM 592 C CA . LEU A 1 78 ? -8.585 -6.789 11.160 1.00 95.19 78 LEU A CA 1
ATOM 593 C C . LEU A 1 78 ? -9.378 -7.899 10.463 1.00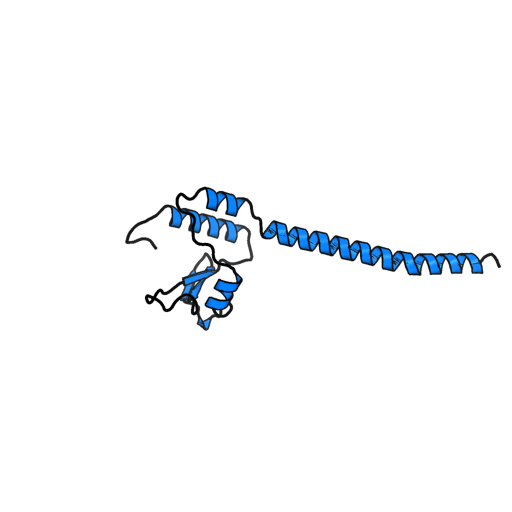 95.19 78 LEU A C 1
ATOM 595 O O . LEU A 1 78 ? -10.341 -8.415 11.018 1.00 95.19 78 LEU A O 1
ATOM 599 N N . GLY A 1 79 ? -8.971 -8.286 9.253 1.00 94.31 79 GLY A N 1
ATOM 600 C CA . GLY A 1 79 ? -9.644 -9.327 8.484 1.00 94.31 79 GLY A CA 1
ATOM 601 C C . GLY A 1 79 ? -9.027 -9.533 7.106 1.00 94.31 79 GLY A C 1
ATOM 602 O O . GLY A 1 79 ? -8.143 -8.791 6.686 1.00 94.31 79 GLY A O 1
ATOM 603 N N . GLU A 1 80 ? -9.488 -10.558 6.400 1.00 92.62 80 GLU A N 1
ATOM 604 C CA . GLU A 1 80 ? -9.124 -10.839 5.009 1.00 92.62 80 GLU A CA 1
ATOM 605 C C . GLU A 1 80 ? -10.372 -11.283 4.249 1.00 92.62 80 GLU A C 1
ATOM 607 O O . GLU A 1 80 ? -11.197 -12.025 4.780 1.00 92.62 80 GLU A O 1
ATOM 612 N N . GLY A 1 81 ? -10.504 -10.818 3.011 1.00 84.12 81 GLY A N 1
ATOM 613 C CA . GLY A 1 81 ? -11.539 -11.254 2.082 1.00 84.12 81 GLY A CA 1
ATOM 614 C C . GLY A 1 81 ? -10.964 -11.458 0.685 1.00 84.12 81 GLY A C 1
ATOM 615 O O . GLY A 1 81 ? -9.766 -11.297 0.463 1.00 84.12 81 GLY A O 1
ATOM 616 N N . GLY A 1 82 ? -11.827 -11.750 -0.292 1.00 82.50 82 GLY A N 1
ATOM 617 C CA . GLY A 1 82 ? -11.403 -12.063 -1.668 1.00 82.50 82 GLY A CA 1
ATOM 618 C C . GLY A 1 82 ? -10.599 -10.964 -2.381 1.00 82.50 82 GLY A C 1
ATOM 619 O O . GLY A 1 82 ? -9.925 -11.248 -3.366 1.00 82.50 82 GLY A O 1
ATOM 620 N N . PHE A 1 83 ? -10.636 -9.732 -1.869 1.00 78.81 83 PHE A N 1
ATOM 621 C CA . PHE A 1 83 ? -9.989 -8.557 -2.459 1.00 78.81 83 PHE A CA 1
ATOM 622 C C . PHE A 1 83 ? -8.740 -8.091 -1.695 1.00 78.81 83 PHE A C 1
ATOM 624 O O . PHE A 1 83 ? -8.093 -7.132 -2.109 1.00 78.81 83 PHE A O 1
ATOM 631 N N . GLY A 1 84 ? -8.383 -8.748 -0.586 1.00 88.88 84 GLY A N 1
ATOM 632 C CA . GLY A 1 84 ? -7.176 -8.434 0.177 1.00 88.88 84 GLY A CA 1
ATOM 633 C C . GLY A 1 84 ? -7.361 -8.440 1.690 1.00 88.88 84 GLY A C 1
ATOM 634 O O . GLY A 1 84 ? -8.372 -8.900 2.224 1.00 88.88 84 GLY A O 1
ATOM 635 N N . VAL A 1 85 ? -6.351 -7.905 2.375 1.00 93.56 85 VAL A N 1
ATOM 636 C CA . VAL A 1 85 ? -6.242 -7.907 3.838 1.00 93.56 85 VAL A CA 1
ATOM 637 C C . VAL A 1 85 ? -6.481 -6.499 4.370 1.00 93.56 85 VAL A C 1
ATOM 639 O O . VAL A 1 85 ? -5.982 -5.523 3.812 1.00 93.56 85 VAL A O 1
ATOM 642 N N . VAL A 1 86 ? -7.243 -6.391 5.452 1.00 95.19 86 VAL A N 1
ATOM 643 C CA . VAL A 1 86 ? -7.551 -5.130 6.127 1.00 95.19 86 VAL A CA 1
ATOM 644 C C . VAL A 1 86 ? -6.718 -5.031 7.398 1.00 95.19 86 VAL A C 1
ATOM 646 O O . VAL A 1 86 ? -6.684 -5.975 8.187 1.00 95.19 86 VAL A O 1
ATOM 649 N N . TYR A 1 87 ? -6.068 -3.889 7.603 1.00 95.50 87 TYR A N 1
ATOM 650 C CA . TYR A 1 87 ? -5.218 -3.600 8.756 1.00 95.50 87 TYR A CA 1
ATOM 651 C C . TYR A 1 87 ? -5.712 -2.364 9.506 1.00 95.50 87 TYR A C 1
ATOM 653 O O . TYR A 1 87 ? -6.272 -1.454 8.901 1.00 95.50 87 TYR A O 1
ATOM 661 N N . LYS A 1 88 ? -5.463 -2.298 10.811 1.00 93.81 88 LYS A N 1
ATOM 662 C CA . LYS A 1 88 ? -5.678 -1.108 11.632 1.00 93.81 88 LYS A CA 1
ATOM 663 C C . LYS A 1 88 ? -4.543 -0.108 11.409 1.00 93.81 88 LYS A C 1
ATOM 665 O O . LYS A 1 88 ? -3.371 -0.488 11.453 1.00 93.81 88 LYS A O 1
ATOM 670 N N . ASP A 1 89 ? -4.878 1.161 11.183 1.00 92.06 89 ASP A N 1
ATOM 671 C CA . ASP A 1 89 ? -3.905 2.252 11.279 1.00 92.06 89 ASP A CA 1
ATOM 672 C C . ASP A 1 89 ? -3.735 2.663 12.749 1.00 92.06 89 ASP A C 1
ATOM 674 O O . ASP A 1 89 ? -4.706 2.882 13.471 1.00 92.06 89 ASP A O 1
ATOM 678 N N . THR A 1 90 ? -2.488 2.745 13.198 1.00 87.62 90 THR A N 1
ATOM 679 C CA . THR A 1 90 ? -2.107 3.065 14.579 1.00 87.62 90 THR A CA 1
ATOM 680 C C . THR A 1 90 ? -1.574 4.488 14.749 1.00 87.62 90 THR A C 1
ATOM 682 O O . THR A 1 90 ? -1.313 4.906 15.880 1.00 87.62 90 THR A O 1
ATOM 685 N N . LEU A 1 91 ? -1.381 5.228 13.649 1.00 81.19 91 LEU A N 1
ATOM 686 C CA . LEU A 1 91 ? -0.706 6.529 13.631 1.00 81.19 91 LEU A CA 1
ATOM 687 C C . LEU A 1 91 ? -1.583 7.682 13.140 1.00 81.19 91 LEU A C 1
ATOM 689 O O . LEU A 1 91 ? -1.336 8.819 13.544 1.00 81.19 91 LEU A O 1
ATOM 693 N N . LEU A 1 92 ? -2.570 7.421 12.284 1.00 69.56 92 LEU A N 1
ATOM 694 C CA . LEU A 1 92 ? -3.576 8.418 11.910 1.00 69.56 92 LEU A CA 1
ATOM 695 C C . LEU A 1 92 ? -4.619 8.594 13.038 1.00 69.56 92 LEU A C 1
ATOM 697 O O . LEU A 1 92 ? -4.781 7.705 13.870 1.00 69.56 92 LEU A O 1
ATOM 701 N N . PRO A 1 93 ? -5.201 9.795 13.191 1.00 58.91 93 PRO A N 1
ATOM 702 C CA . PRO A 1 93 ? -5.087 10.532 14.448 1.00 58.91 93 PRO A CA 1
ATOM 703 C C . PRO A 1 93 ? -5.968 10.048 15.604 1.00 58.91 93 PRO A C 1
ATOM 705 O O . PRO A 1 93 ? -7.133 9.701 15.453 1.00 58.91 93 PRO A O 1
ATOM 708 N N . LYS A 1 94 ? -5.392 10.204 16.804 1.00 54.62 94 LYS A N 1
ATOM 709 C CA . LYS A 1 94 ? -6.057 10.181 18.119 1.00 54.62 94 LYS A CA 1
ATOM 710 C C . LYS A 1 94 ? -6.873 11.447 18.418 1.00 54.62 94 LYS A C 1
ATOM 712 O O . LYS A 1 94 ? -7.533 11.507 19.451 1.00 54.62 94 LYS A O 1
ATOM 717 N N . GLU A 1 95 ? -6.841 12.453 17.547 1.00 58.19 95 GLU A N 1
ATOM 718 C CA . GLU A 1 95 ? -7.755 13.591 17.643 1.00 58.19 95 GLU A CA 1
ATOM 719 C C . GLU A 1 95 ? -9.110 13.172 17.062 1.00 58.19 95 GLU A C 1
ATOM 721 O O . GLU A 1 95 ? -9.208 12.794 15.897 1.00 58.19 95 GLU A O 1
ATOM 726 N N . ASN A 1 96 ? -10.139 13.208 17.912 1.00 59.28 96 ASN A N 1
ATOM 727 C CA . ASN A 1 96 ? -11.527 12.798 17.648 1.00 59.28 96 ASN A CA 1
ATOM 728 C C . ASN A 1 96 ? -11.822 11.283 17.651 1.00 59.28 96 ASN A C 1
ATOM 730 O O . ASN A 1 96 ? -12.880 10.890 17.166 1.00 59.28 96 ASN A O 1
ATOM 734 N N . ASN A 1 97 ? -10.955 10.430 18.221 1.00 68.88 97 ASN A N 1
ATOM 735 C CA . ASN A 1 97 ? -11.160 8.965 18.287 1.00 68.88 97 ASN A CA 1
ATOM 736 C C . ASN A 1 97 ? -11.430 8.307 16.914 1.00 68.88 97 ASN A C 1
ATOM 738 O O . ASN A 1 97 ? -12.190 7.342 16.820 1.00 68.88 97 ASN A O 1
ATOM 742 N N . LEU A 1 98 ? -10.830 8.831 15.841 1.00 80.44 98 LEU A N 1
ATOM 743 C CA . LEU A 1 98 ? -11.047 8.319 14.493 1.00 80.44 98 LEU A CA 1
ATOM 744 C C . LEU A 1 98 ? -10.241 7.032 14.270 1.00 80.44 98 LEU A C 1
ATOM 746 O O . LEU A 1 98 ? -9.022 7.068 14.122 1.00 80.44 98 LEU A O 1
ATOM 750 N N . GLU A 1 99 ? -10.922 5.890 14.211 1.00 84.62 99 GLU A N 1
ATOM 751 C CA . GLU A 1 99 ? -10.298 4.624 13.821 1.00 84.62 99 GLU A CA 1
ATOM 752 C C . GLU A 1 99 ? -10.281 4.471 12.295 1.00 84.62 99 GLU A C 1
ATOM 754 O O . GLU A 1 99 ? -11.299 4.658 11.628 1.00 84.62 99 GLU A O 1
ATOM 759 N N . ILE A 1 100 ? -9.121 4.112 11.737 1.00 89.56 100 ILE A N 1
ATOM 760 C CA . ILE A 1 100 ? -8.932 3.945 10.291 1.00 89.56 100 ILE A CA 1
ATOM 761 C C . ILE A 1 100 ? -8.559 2.498 9.974 1.00 89.56 100 ILE A C 1
ATOM 763 O O . ILE A 1 100 ? -7.660 1.913 10.585 1.00 89.56 100 ILE A O 1
ATOM 767 N N . ALA A 1 101 ? -9.238 1.941 8.972 1.00 93.19 101 ALA A N 1
ATOM 768 C CA . ALA A 1 101 ? -8.932 0.648 8.383 1.00 93.19 101 ALA A CA 1
ATOM 769 C C . ALA A 1 101 ? -8.243 0.835 7.023 1.00 93.19 101 ALA A C 1
ATOM 771 O O . ALA A 1 101 ? -8.741 1.532 6.141 1.00 93.19 101 ALA A O 1
ATOM 772 N N . VAL A 1 102 ? -7.097 0.184 6.840 1.00 93.81 102 VAL A N 1
ATOM 773 C CA . VAL A 1 102 ? -6.307 0.202 5.608 1.00 93.81 102 VAL A CA 1
ATOM 774 C C . VAL A 1 102 ? -6.463 -1.140 4.907 1.00 93.81 102 VAL A C 1
ATOM 776 O O . VAL A 1 102 ? -5.924 -2.154 5.353 1.00 93.81 102 VAL A O 1
ATOM 779 N N . LYS A 1 103 ? -7.183 -1.155 3.783 1.00 93.75 103 LYS A N 1
ATOM 780 C CA . LYS A 1 103 ? -7.312 -2.342 2.932 1.00 93.75 103 LYS A CA 1
ATOM 781 C C . LYS A 1 103 ? -6.156 -2.415 1.938 1.00 93.75 103 LYS A C 1
ATOM 783 O O . LYS A 1 103 ? -5.996 -1.560 1.070 1.00 93.75 103 LYS A O 1
ATOM 788 N N . LYS A 1 104 ? -5.341 -3.459 2.061 1.00 91.69 104 LYS A N 1
ATOM 789 C CA . LYS A 1 104 ? -4.237 -3.772 1.156 1.00 91.69 104 LYS A CA 1
ATOM 790 C C . LYS A 1 104 ? -4.687 -4.831 0.156 1.00 91.69 104 LYS A C 1
ATOM 792 O O . LYS A 1 104 ? -4.857 -5.998 0.509 1.00 91.69 104 LYS A O 1
ATOM 797 N N . PHE A 1 105 ? -4.822 -4.418 -1.099 1.00 88.62 105 PHE A N 1
ATOM 798 C CA . PHE A 1 105 ? -5.101 -5.316 -2.213 1.00 88.62 105 PHE A CA 1
ATOM 799 C C . PHE A 1 105 ? -3.862 -6.154 -2.566 1.00 88.62 105 PHE A C 1
ATOM 801 O O . PHE A 1 105 ? -2.718 -5.725 -2.365 1.00 88.62 105 PHE A O 1
ATOM 808 N N . ASN A 1 106 ? -4.082 -7.373 -3.059 1.00 80.31 106 ASN A N 1
ATOM 809 C CA . ASN A 1 106 ? -3.003 -8.309 -3.359 1.00 80.31 106 ASN A CA 1
ATOM 810 C C . ASN A 1 106 ? -2.207 -7.871 -4.607 1.00 80.31 106 ASN A C 1
ATOM 812 O O . ASN A 1 106 ? -2.752 -7.754 -5.695 1.00 80.31 106 ASN A O 1
ATOM 816 N N . ARG A 1 107 ? -0.893 -7.667 -4.475 1.00 65.38 107 ARG A N 1
ATOM 817 C CA . ARG A 1 107 ? -0.053 -7.015 -5.499 1.00 65.38 107 ARG A CA 1
ATOM 818 C C . ARG A 1 107 ? 0.147 -7.800 -6.798 1.00 65.38 107 ARG A C 1
ATOM 820 O O . ARG A 1 107 ? 0.638 -7.220 -7.764 1.00 65.38 107 ARG A O 1
ATOM 827 N N . ASP A 1 108 ? -0.205 -9.078 -6.844 1.00 65.06 108 ASP A N 1
ATOM 828 C CA . ASP A 1 108 ? 0.396 -9.979 -7.831 1.00 65.06 108 ASP A CA 1
ATOM 829 C C . ASP A 1 108 ? -0.268 -9.970 -9.218 1.00 65.06 108 ASP A C 1
ATOM 831 O O . ASP A 1 108 ? 0.238 -10.622 -10.133 1.00 65.06 108 ASP A O 1
ATOM 835 N N . LYS A 1 109 ? -1.396 -9.265 -9.427 1.00 63.44 109 LYS A N 1
ATOM 836 C CA . LYS A 1 109 ? -2.165 -9.364 -10.687 1.00 63.44 109 LYS A CA 1
ATOM 837 C C . LYS A 1 109 ? -2.800 -8.049 -11.138 1.00 63.44 109 LYS A C 1
ATOM 839 O O . LYS A 1 109 ? -3.258 -7.263 -10.319 1.00 63.44 109 LYS A O 1
ATOM 844 N N . ILE A 1 110 ? -2.927 -7.884 -12.461 1.00 64.44 110 ILE A N 1
ATOM 845 C CA . ILE A 1 110 ? -3.707 -6.812 -13.119 1.00 64.44 110 ILE A CA 1
ATOM 846 C C . ILE A 1 110 ? -5.117 -6.725 -12.520 1.00 64.44 110 ILE A C 1
ATOM 848 O O . ILE A 1 110 ? -5.559 -5.642 -12.157 1.00 64.44 110 ILE A O 1
ATOM 852 N N . LYS A 1 111 ? -5.739 -7.885 -12.272 1.00 73.25 111 LYS A N 1
ATOM 853 C CA . LYS A 1 111 ? -7.046 -8.002 -11.619 1.00 73.25 111 LYS A CA 1
ATOM 854 C C . LYS A 1 111 ? -7.144 -7.221 -10.300 1.00 73.25 111 LYS A C 1
ATOM 856 O O . LYS A 1 111 ? -8.166 -6.612 -10.038 1.00 73.25 111 LYS A O 1
ATOM 861 N N . SER A 1 112 ? -6.069 -7.155 -9.511 1.00 79.06 112 SER A N 1
ATOM 862 C CA . SER A 1 112 ? -6.076 -6.397 -8.256 1.00 79.06 112 SER A CA 1
ATOM 863 C C . SER A 1 112 ? -6.180 -4.884 -8.455 1.00 79.06 112 SER A C 1
ATOM 865 O O . SER A 1 112 ? -6.683 -4.204 -7.562 1.00 79.06 112 SER A O 1
ATOM 867 N N . LYS A 1 113 ? -5.667 -4.343 -9.567 1.00 81.94 113 LYS A N 1
ATOM 868 C CA . LYS A 1 113 ? -5.825 -2.919 -9.887 1.00 81.94 113 LYS A CA 1
ATOM 869 C C . LYS A 1 113 ? -7.26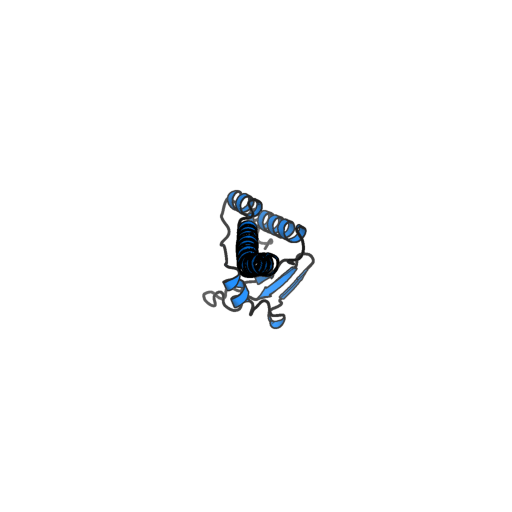0 -2.620 -10.304 1.00 81.94 113 LYS A C 1
ATOM 871 O O . LYS A 1 113 ? -7.820 -1.628 -9.852 1.00 81.94 113 LYS A O 1
ATOM 876 N N . ASP A 1 114 ? -7.844 -3.493 -11.116 1.00 84.31 114 ASP A N 1
ATOM 877 C CA . ASP A 1 114 ? -9.232 -3.362 -11.559 1.00 84.31 114 ASP A CA 1
ATOM 878 C C . ASP A 1 114 ? -10.200 -3.491 -10.375 1.00 84.31 114 ASP A C 1
ATOM 880 O O . ASP A 1 114 ? -11.105 -2.672 -10.238 1.00 84.31 114 ASP A O 1
ATOM 884 N N . ASP A 1 115 ? -9.954 -4.442 -9.467 1.00 86.00 115 ASP A N 1
ATOM 885 C CA . ASP A 1 115 ? -10.724 -4.617 -8.230 1.00 86.00 115 ASP A CA 1
ATOM 886 C C . ASP A 1 115 ? -10.654 -3.357 -7.344 1.00 86.00 115 ASP A C 1
ATOM 888 O O . ASP A 1 115 ? -11.676 -2.903 -6.827 1.00 86.00 115 ASP A O 1
ATOM 892 N N . PHE A 1 116 ? -9.470 -2.740 -7.215 1.00 87.50 116 PHE A N 1
ATOM 893 C CA . PHE A 1 116 ? -9.306 -1.473 -6.493 1.00 87.50 116 PHE A CA 1
ATOM 894 C C . PHE A 1 116 ? -10.103 -0.332 -7.137 1.00 87.50 116 PHE A C 1
ATOM 896 O O . PHE A 1 116 ? -10.813 0.395 -6.442 1.00 87.50 116 PHE A O 1
ATOM 903 N N . LEU A 1 117 ? -10.009 -0.172 -8.460 1.00 86.81 117 LEU A N 1
ATOM 904 C CA . LEU A 1 117 ? -10.728 0.880 -9.182 1.00 86.81 117 LEU A CA 1
ATOM 905 C C . LEU A 1 117 ? -12.245 0.681 -9.141 1.00 86.81 117 LEU A C 1
ATOM 907 O O . LEU A 1 117 ? -12.983 1.661 -9.010 1.00 86.81 117 LEU A O 1
ATOM 911 N N . ALA A 1 118 ? -12.713 -0.564 -9.221 1.00 87.56 118 ALA A N 1
ATOM 912 C CA . ALA A 1 118 ? -14.122 -0.902 -9.090 1.00 87.56 118 ALA A CA 1
ATOM 913 C C . ALA A 1 118 ? -14.650 -0.529 -7.699 1.00 87.56 118 ALA A C 1
ATOM 915 O O . ALA A 1 118 ? -15.651 0.180 -7.598 1.00 87.56 118 ALA A O 1
ATOM 916 N N . GLU A 1 119 ? -13.952 -0.934 -6.634 1.00 87.94 119 GLU A N 1
ATOM 917 C CA . GLU A 1 119 ? -14.336 -0.617 -5.254 1.00 87.94 119 GLU A CA 1
ATOM 918 C C . GLU A 1 119 ? -14.342 0.895 -4.998 1.00 87.94 119 GLU A C 1
ATOM 920 O O . GLU A 1 119 ? -15.336 1.431 -4.505 1.00 87.94 119 GLU A O 1
ATOM 925 N N . LEU A 1 120 ? -13.293 1.603 -5.430 1.00 86.88 120 LEU A N 1
ATOM 926 C CA . LEU A 1 120 ? -13.204 3.060 -5.318 1.00 86.88 120 LEU A CA 1
ATOM 927 C C . LEU A 1 120 ? -14.364 3.759 -6.045 1.00 86.88 120 LEU A C 1
ATOM 929 O O . LEU A 1 120 ? -14.963 4.691 -5.513 1.00 86.88 120 LEU A O 1
ATOM 933 N N . THR A 1 121 ? -14.715 3.288 -7.244 1.00 86.25 121 THR A N 1
ATOM 934 C CA . THR A 1 121 ? -15.809 3.859 -8.042 1.00 86.25 121 THR A CA 1
ATOM 935 C C . THR A 1 121 ? -17.174 3.633 -7.398 1.00 86.25 121 THR A C 1
ATOM 937 O O . THR A 1 121 ? -18.019 4.530 -7.430 1.00 86.25 121 THR A O 1
ATOM 940 N N . ILE A 1 122 ? -17.402 2.449 -6.826 1.00 87.06 122 ILE A N 1
ATOM 941 C CA . ILE A 1 122 ? -18.665 2.091 -6.174 1.00 87.06 122 ILE A CA 1
ATOM 942 C C . ILE A 1 122 ? -18.861 2.924 -4.905 1.00 87.06 122 ILE A C 1
ATOM 944 O O . ILE A 1 122 ? -19.882 3.601 -4.786 1.00 87.06 122 ILE A O 1
ATOM 948 N N . ILE A 1 123 ? -17.876 2.932 -4.000 1.00 85.44 123 ILE A N 1
ATOM 949 C CA . ILE A 1 123 ? -17.960 3.661 -2.722 1.00 85.44 123 ILE A CA 1
ATOM 950 C C . ILE A 1 123 ? -18.132 5.160 -2.976 1.00 85.44 123 ILE A C 1
ATOM 952 O O . ILE A 1 123 ? -18.967 5.808 -2.354 1.00 85.44 123 ILE A O 1
ATOM 956 N N . ASN A 1 124 ? -17.422 5.714 -3.962 1.00 84.50 124 ASN A N 1
ATOM 957 C CA . ASN A 1 124 ? -17.524 7.138 -4.255 1.00 84.50 124 ASN A CA 1
ATOM 958 C C . ASN A 1 124 ? -18.911 7.569 -4.778 1.00 84.50 124 ASN A C 1
ATOM 960 O O . ASN A 1 124 ? -19.296 8.730 -4.649 1.00 84.50 124 ASN A O 1
ATOM 964 N N . ARG A 1 125 ? -19.680 6.654 -5.379 1.00 83.81 125 ARG A N 1
ATOM 965 C CA . ARG A 1 125 ? -21.028 6.941 -5.904 1.00 83.81 125 ARG A CA 1
ATOM 966 C C . ARG A 1 125 ? -22.146 6.632 -4.910 1.00 83.81 125 ARG A C 1
ATOM 968 O O . ARG A 1 125 ? -23.268 7.093 -5.112 1.00 83.81 125 ARG A O 1
ATOM 975 N N . LEU A 1 126 ? -21.871 5.860 -3.861 1.00 84.31 126 LEU A N 1
ATOM 976 C CA . LEU A 1 126 ? -22.869 5.405 -2.900 1.00 84.31 126 LEU A CA 1
ATOM 977 C C . LEU A 1 126 ? -22.667 6.102 -1.553 1.00 84.31 126 LEU A C 1
ATOM 979 O O . LEU A 1 126 ? -21.758 5.776 -0.801 1.00 84.31 126 LEU A O 1
ATOM 983 N N . ARG A 1 127 ? -23.561 7.035 -1.208 1.00 82.25 127 ARG A N 1
ATOM 984 C CA . ARG A 1 127 ? -23.615 7.642 0.132 1.00 82.25 127 ARG A CA 1
ATOM 985 C C . ARG A 1 127 ? -24.914 7.238 0.810 1.00 82.25 127 ARG A C 1
ATOM 987 O O . ARG A 1 127 ? -25.973 7.784 0.511 1.00 82.25 127 ARG A O 1
ATOM 994 N N . HIS A 1 128 ? -24.843 6.264 1.712 1.00 87.44 128 HIS A N 1
ATOM 995 C CA . HIS A 1 128 ? -26.008 5.786 2.450 1.00 87.44 128 HIS A CA 1
ATOM 996 C C . HIS A 1 128 ? -25.631 5.399 3.880 1.00 87.44 128 HIS A C 1
ATOM 998 O O . HIS A 1 128 ? -24.592 4.796 4.098 1.00 87.44 128 HIS A O 1
ATOM 1004 N N . LYS A 1 129 ? -26.506 5.656 4.861 1.00 88.56 129 LYS A N 1
ATOM 1005 C CA . LYS A 1 129 ? -26.242 5.407 6.297 1.00 88.56 129 LYS A CA 1
ATOM 1006 C C . LYS A 1 129 ? -25.984 3.939 6.685 1.00 88.56 129 LYS A C 1
ATOM 1008 O O . LYS A 1 129 ? -25.640 3.657 7.826 1.00 88.56 129 LYS A O 1
ATOM 1013 N N . HIS A 1 130 ? -26.229 3.010 5.765 1.00 90.38 130 HIS A N 1
ATOM 1014 C CA . HIS A 1 130 ? -26.026 1.567 5.950 1.00 90.38 130 HIS A CA 1
ATOM 1015 C C . HIS A 1 130 ? -24.984 0.986 4.989 1.00 90.38 130 HIS A C 1
ATOM 1017 O O . HIS A 1 130 ? -24.837 -0.229 4.919 1.00 90.38 130 HIS A O 1
ATOM 1023 N N . LEU A 1 131 ? -24.310 1.841 4.221 1.00 82.25 131 LEU A N 1
ATOM 1024 C CA . LEU A 1 131 ? -23.204 1.462 3.357 1.00 82.25 131 LEU A CA 1
ATOM 1025 C C . LEU A 1 131 ? -21.956 2.157 3.888 1.00 82.25 131 LEU A C 1
ATOM 1027 O O . LEU A 1 131 ? -22.001 3.340 4.226 1.00 82.25 131 LEU A O 1
ATOM 1031 N N . VAL A 1 132 ? -20.891 1.374 4.013 1.00 69.56 132 VAL A N 1
ATOM 1032 C CA . VAL A 1 132 ? -19.558 1.848 4.384 1.00 69.56 132 VAL A CA 1
ATOM 1033 C C . VAL A 1 132 ? -18.761 2.063 3.110 1.00 69.56 132 VAL A C 1
ATOM 1035 O O . VAL A 1 132 ? -18.901 1.207 2.205 1.00 69.56 132 VAL A O 1
#

pLDDT: mean 82.61, std 10.9, range [53.75, 96.19]

InterPro domains:
  IPR000719 Protein kinase domain [PS50011] (72-132)
  IPR001245 Serine-threonine/tyrosine-protein kinase, catalytic domain [PF07714] (75-132)
  IPR011009 Protein kinase-like domain superfamily [SSF56112] (53-132)
  IPR050528 L-type Lectin-Domain Containing Receptor Kinases [PTHR27007] (14-132)

Organism: Punica granatum (NCBI:txid22663)

Secondary structure (DSSP, 8-state):
-TTHHHHHHHHHHHHHHHHHHHHHHHHHHHHHHHHHHHHHH--HHHHHHHHT-SSPPPP--HHHHHHHTTTT-GGGEEEEETTEEEEE-SSS-TTTT---EEEE--TT-HHHHHHHHHHHHHHHH---TT--

Sequence (132 aa):
NLTKDNKLGIILALGIGLPAALVILGVGCWGVAMHRRQVAANDPNILGALKSFPETPREFSFKELKKGTNNFDDKQRLGEGGFGVVYKDTLLPKENNLEIAVKKFNRDKIKSKDDFLAELTIINRLRHKHLV